Protein AF-A0A6G9HJC3-F1 (afdb_monomer)

Solvent-accessible surface area (backbone atoms only — not comparable to full-atom values): 7210 Å² total; per-residue (Å²): 132,54,78,66,56,52,52,51,52,52,53,51,52,46,51,51,51,52,50,51,52,45,53,49,36,53,50,50,49,52,50,20,60,76,67,74,43,66,58,73,82,65,66,39,64,48,78,47,72,55,72,48,76,56,95,95,42,56,36,37,38,24,45,68,38,11,66,71,89,56,70,52,76,43,99,89,74,49,74,43,70,48,68,68,64,35,49,44,102,46,93,88,35,68,38,54,64,42,76,69,51,74,72,38,87,74,74,62,65,45,31,39,38,56,86,92,42,79,46,78,124

InterPro domains:
  IPR001932 PPM-type phosphatase-like domain [PF13672] (7-102)

Structure (mmCIF, N/CA/C/O backbone):
data_AF-A0A6G9HJC3-F1
#
_entry.id   AF-A0A6G9HJC3-F1
#
loop_
_atom_site.group_PDB
_atom_site.id
_atom_site.type_symbol
_atom_site.label_atom_id
_atom_site.label_alt_id
_atom_site.label_comp_id
_atom_site.label_asym_id
_atom_site.label_entity_id
_atom_site.label_seq_id
_atom_site.pdbx_PDB_ins_code
_atom_site.Cartn_x
_atom_site.Cartn_y
_atom_site.Cartn_z
_atom_site.occupancy
_atom_site.B_iso_or_equiv
_atom_site.auth_seq_id
_atom_site.auth_comp_id
_atom_site.auth_asym_id
_atom_site.auth_atom_id
_atom_site.pdbx_PDB_model_num
ATOM 1 N N . MET A 1 1 ? -9.572 12.172 21.727 1.00 57.78 1 MET A N 1
ATOM 2 C CA . MET A 1 1 ? -8.491 12.695 20.867 1.00 57.78 1 MET A CA 1
ATOM 3 C C . MET A 1 1 ? -8.908 14.068 20.362 1.00 57.78 1 MET A C 1
ATOM 5 O O . MET A 1 1 ? -10.060 14.205 19.961 1.00 57.78 1 MET A O 1
ATOM 9 N N . GLY A 1 2 ? -8.058 15.093 20.474 1.00 70.88 2 GLY A N 1
ATOM 10 C CA . GLY A 1 2 ? -8.391 16.430 19.972 1.00 70.88 2 GLY A CA 1
ATOM 11 C C . GLY A 1 2 ? -8.413 16.461 18.439 1.00 70.88 2 GLY A C 1
ATOM 12 O O . GLY A 1 2 ? -7.748 15.654 17.791 1.00 70.88 2 GLY A O 1
ATOM 13 N N . ARG A 1 3 ? -9.147 17.408 17.836 1.00 67.50 3 ARG A N 1
ATOM 14 C CA . ARG A 1 3 ? -9.207 17.569 16.365 1.00 67.50 3 ARG A CA 1
ATOM 15 C C . ARG A 1 3 ? -7.819 17.822 15.746 1.00 67.50 3 ARG A C 1
ATOM 17 O O . ARG A 1 3 ? -7.577 17.434 14.609 1.00 67.50 3 ARG A O 1
ATOM 24 N N . SER A 1 4 ? -6.908 18.438 16.503 1.00 75.12 4 SER A N 1
ATOM 25 C CA . SER A 1 4 ? -5.497 18.639 16.143 1.00 75.12 4 SER A CA 1
ATOM 26 C 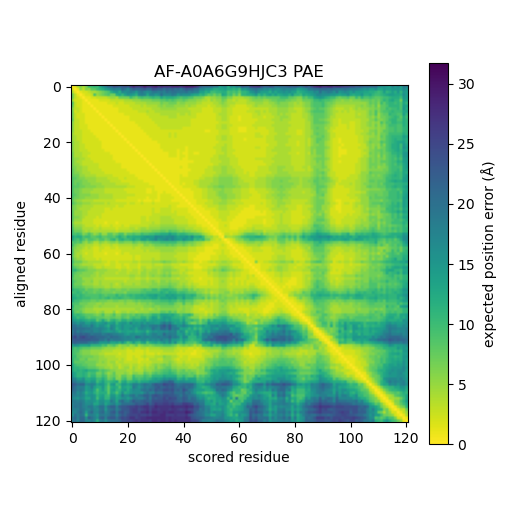C . SER A 1 4 ? -4.706 17.332 16.084 1.00 75.12 4 SER A C 1
ATOM 28 O O . SER A 1 4 ? -3.989 17.093 15.116 1.00 75.12 4 SER A O 1
ATOM 30 N N . ASP A 1 5 ? -4.868 16.473 17.091 1.00 78.00 5 ASP A N 1
ATOM 31 C CA . ASP A 1 5 ? -4.121 15.216 17.212 1.00 78.00 5 ASP A CA 1
ATOM 32 C C . ASP A 1 5 ? -4.529 14.254 16.098 1.00 78.00 5 ASP A C 1
ATOM 34 O O . ASP A 1 5 ? -3.695 13.589 15.492 1.00 78.00 5 ASP A O 1
ATOM 38 N N . GLN A 1 6 ? -5.822 14.242 15.772 1.00 72.56 6 GLN A N 1
ATOM 39 C CA . GLN A 1 6 ? -6.361 13.454 1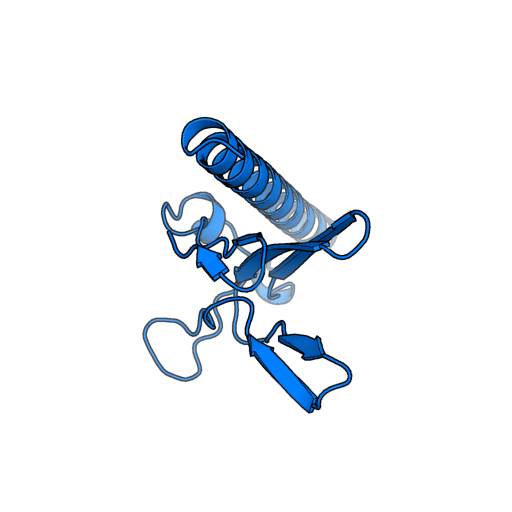4.673 1.00 72.56 6 GLN A CA 1
ATOM 40 C C . GLN A 1 6 ? -5.758 13.860 13.324 1.00 72.56 6 GLN A C 1
ATOM 42 O O . GLN A 1 6 ? -5.325 12.997 12.560 1.00 72.56 6 GLN A O 1
ATOM 47 N N . GLN A 1 7 ? -5.688 15.163 13.035 1.00 77.12 7 GLN A N 1
ATOM 48 C CA . GLN A 1 7 ? -5.072 15.643 11.798 1.00 77.12 7 GLN A CA 1
ATOM 49 C C . GLN A 1 7 ? -3.579 15.291 11.739 1.00 77.12 7 GLN A C 1
ATOM 51 O O . GLN A 1 7 ? -3.076 14.920 10.679 1.00 77.12 7 GLN A O 1
ATOM 56 N N . ALA A 1 8 ? -2.874 15.364 12.871 1.00 83.38 8 ALA A N 1
ATOM 57 C CA . ALA A 1 8 ? -1.471 14.972 12.950 1.00 83.38 8 ALA A CA 1
ATOM 58 C C . ALA A 1 8 ? -1.275 13.478 12.644 1.00 83.38 8 ALA A C 1
ATOM 60 O O . ALA A 1 8 ? -0.396 13.128 11.857 1.00 83.38 8 ALA A O 1
ATOM 61 N N . THR A 1 9 ? -2.125 12.601 13.190 1.00 81.88 9 THR A N 1
ATOM 62 C CA . THR A 1 9 ? -2.091 11.160 12.893 1.00 81.88 9 THR A CA 1
ATOM 63 C C . THR A 1 9 ? -2.369 10.870 11.421 1.00 81.88 9 THR A C 1
ATOM 65 O O . THR A 1 9 ? -1.646 10.075 10.822 1.00 81.88 9 THR A O 1
ATOM 68 N N . ILE A 1 10 ? -3.361 11.531 10.816 1.00 79.44 10 ILE A N 1
ATOM 69 C CA . ILE A 1 10 ? -3.654 11.386 9.381 1.00 79.44 10 ILE A CA 1
ATOM 70 C C . ILE A 1 10 ? -2.426 11.780 8.554 1.00 79.44 10 ILE A C 1
ATOM 72 O O . ILE A 1 10 ? -1.958 10.995 7.732 1.00 79.44 10 ILE A O 1
ATOM 76 N N . ASN A 1 11 ? -1.848 12.953 8.819 1.00 83.56 11 ASN A N 1
ATOM 77 C CA . ASN A 1 11 ? -0.678 13.440 8.087 1.00 83.56 11 ASN A CA 1
ATOM 78 C C . ASN A 1 11 ? 0.533 12.504 8.236 1.00 83.56 11 ASN A C 1
ATOM 80 O O . ASN A 1 11 ? 1.244 12.264 7.261 1.00 83.56 11 ASN A O 1
ATOM 84 N N . ALA A 1 12 ? 0.750 11.948 9.432 1.00 87.25 12 ALA A N 1
ATOM 85 C CA . ALA A 1 12 ? 1.815 10.982 9.680 1.00 87.25 12 ALA A CA 1
ATOM 86 C C . ALA A 1 12 ? 1.610 9.683 8.881 1.00 87.25 12 ALA A C 1
ATOM 88 O O . ALA A 1 12 ? 2.539 9.208 8.230 1.00 87.25 12 ALA A O 1
ATOM 89 N N . MET A 1 13 ? 0.391 9.132 8.868 1.00 86.50 13 MET A N 1
ATOM 90 C CA . MET A 1 13 ? 0.088 7.923 8.093 1.00 86.50 13 MET A CA 1
ATOM 91 C C . MET A 1 13 ? 0.262 8.160 6.592 1.00 86.50 13 MET A C 1
ATOM 93 O O . MET A 1 13 ? 0.907 7.361 5.916 1.00 86.50 13 MET A O 1
ATOM 97 N N . LEU A 1 14 ? -0.230 9.289 6.077 1.00 83.00 14 LEU A N 1
ATOM 98 C CA . LEU A 1 14 ? -0.047 9.677 4.67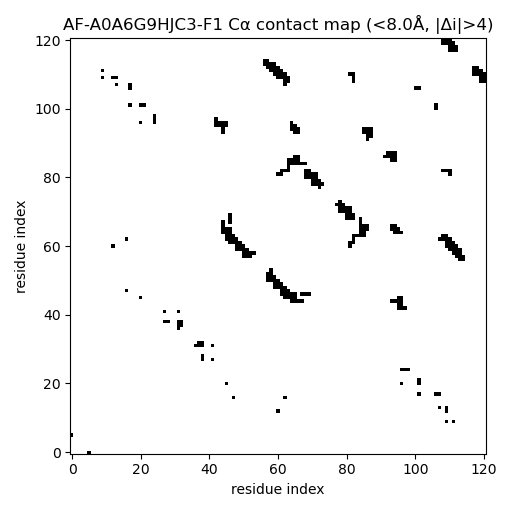6 1.00 83.00 14 LEU A CA 1
ATOM 99 C C . LEU A 1 14 ? 1.428 9.799 4.294 1.00 83.00 14 LEU A C 1
ATOM 101 O O . LEU A 1 14 ? 1.840 9.309 3.241 1.00 83.00 14 LEU A O 1
ATOM 105 N N . HIS A 1 15 ? 2.234 10.414 5.161 1.00 88.00 15 HIS A N 1
ATOM 106 C CA . HIS A 1 15 ? 3.673 10.518 4.961 1.00 88.00 15 HIS A CA 1
ATOM 107 C C . HIS A 1 15 ? 4.326 9.134 4.849 1.00 88.00 15 HIS A C 1
ATOM 109 O O . HIS A 1 15 ? 5.048 8.875 3.885 1.00 88.00 15 HIS A O 1
ATOM 115 N N . HIS A 1 16 ? 4.027 8.226 5.780 1.00 90.62 16 HIS A N 1
ATOM 116 C CA . HIS A 1 16 ? 4.601 6.881 5.779 1.00 90.62 16 HIS A CA 1
ATOM 117 C C . HIS A 1 16 ? 4.140 6.031 4.593 1.00 90.62 16 HIS A C 1
ATOM 119 O O . HIS A 1 16 ? 4.964 5.346 3.988 1.00 90.62 16 HIS A O 1
ATOM 125 N N . PHE A 1 17 ? 2.868 6.109 4.195 1.00 88.94 17 PHE A N 1
ATOM 126 C CA . PHE A 1 17 ? 2.393 5.414 2.998 1.00 88.94 17 PHE A CA 1
ATOM 127 C C . PHE A 1 17 ? 3.071 5.928 1.728 1.00 88.94 17 PHE A C 1
ATOM 129 O O . PHE A 1 17 ? 3.529 5.126 0.915 1.00 88.94 17 PHE A O 1
ATOM 136 N N . LYS A 1 18 ? 3.228 7.250 1.584 1.00 87.38 18 LYS A N 1
ATOM 137 C CA . LYS A 1 18 ? 3.953 7.838 0.451 1.00 87.38 18 LYS A CA 1
ATOM 138 C C . LYS A 1 18 ? 5.418 7.404 0.419 1.00 87.38 18 LYS A C 1
ATOM 140 O O . LYS A 1 18 ? 5.940 7.090 -0.652 1.00 87.38 18 LYS A O 1
ATOM 145 N N . GLN A 1 19 ? 6.084 7.370 1.573 1.00 91.19 19 GLN A N 1
ATOM 146 C CA . GLN A 1 19 ? 7.452 6.861 1.678 1.00 91.19 19 GLN A CA 1
ATOM 147 C C . GLN A 1 19 ? 7.534 5.388 1.266 1.00 91.19 19 GLN A C 1
ATOM 149 O O . GLN A 1 19 ? 8.375 5.042 0.440 1.00 91.19 19 GLN A O 1
ATOM 154 N N . ALA A 1 20 ? 6.641 4.537 1.778 1.00 91.88 20 ALA A N 1
ATOM 155 C CA . ALA A 1 20 ? 6.605 3.117 1.437 1.00 91.88 20 ALA A CA 1
ATOM 156 C C . ALA A 1 20 ? 6.367 2.891 -0.066 1.00 91.88 20 ALA A C 1
ATOM 158 O O . ALA A 1 20 ? 7.096 2.121 -0.690 1.00 91.88 20 ALA A O 1
ATOM 159 N N . ALA A 1 21 ? 5.415 3.611 -0.667 1.00 91.00 21 ALA A N 1
ATOM 160 C CA . ALA A 1 21 ? 5.152 3.549 -2.104 1.00 91.00 21 ALA A CA 1
ATOM 161 C C . ALA A 1 21 ? 6.371 3.994 -2.929 1.00 91.00 21 ALA A C 1
ATOM 163 O O . ALA A 1 21 ? 6.739 3.330 -3.894 1.00 91.00 21 ALA A O 1
ATOM 164 N N . THR A 1 22 ? 7.047 5.069 -2.511 1.00 91.88 22 THR A N 1
ATOM 165 C CA . THR A 1 22 ? 8.268 5.562 -3.172 1.00 91.88 22 THR A CA 1
ATOM 166 C C . THR A 1 22 ? 9.389 4.522 -3.124 1.00 91.88 22 THR A C 1
ATOM 168 O O . THR A 1 22 ? 10.014 4.237 -4.143 1.00 91.88 22 THR A O 1
ATOM 171 N N . LEU A 1 23 ? 9.630 3.917 -1.956 1.00 94.38 23 LEU A N 1
ATOM 172 C CA . LEU A 1 23 ? 10.638 2.865 -1.795 1.00 94.38 23 LEU A CA 1
ATOM 173 C C . LEU A 1 23 ? 10.324 1.643 -2.664 1.00 94.38 23 LEU A C 1
ATOM 175 O O . LEU A 1 23 ? 11.229 1.090 -3.291 1.00 94.38 23 LEU A O 1
ATOM 179 N N . ALA A 1 24 ? 9.055 1.246 -2.735 1.00 94.44 24 ALA A N 1
ATOM 180 C CA . ALA A 1 24 ? 8.621 0.134 -3.566 1.00 94.44 24 ALA A CA 1
ATOM 181 C C . ALA A 1 24 ? 8.826 0.421 -5.066 1.00 94.44 24 ALA A C 1
ATOM 183 O O . ALA A 1 24 ? 9.417 -0.409 -5.754 1.00 94.44 24 ALA A O 1
ATOM 184 N N . VAL A 1 25 ? 8.444 1.606 -5.562 1.00 94.69 25 VAL A N 1
ATOM 185 C CA . VAL A 1 25 ? 8.686 2.012 -6.963 1.00 94.69 25 VAL A CA 1
ATOM 186 C C . VAL A 1 25 ? 10.178 2.005 -7.294 1.00 94.69 25 VAL A C 1
ATOM 188 O O . VAL A 1 25 ? 10.575 1.421 -8.300 1.00 94.69 25 VAL A O 1
ATOM 191 N N . ASN A 1 26 ? 11.014 2.595 -6.434 1.00 95.06 26 ASN A N 1
ATOM 192 C CA . ASN A 1 26 ? 12.464 2.612 -6.638 1.00 95.06 26 ASN A CA 1
ATOM 193 C C . ASN A 1 26 ? 13.047 1.190 -6.666 1.00 95.06 26 ASN A C 1
ATOM 195 O O . ASN A 1 26 ? 13.937 0.897 -7.458 1.00 95.06 26 ASN A O 1
ATOM 199 N N . SER A 1 27 ? 12.535 0.292 -5.819 1.00 96.19 27 SER A N 1
ATOM 200 C CA . SER A 1 27 ? 12.988 -1.104 -5.780 1.00 96.19 27 SER A CA 1
ATOM 201 C C . SER A 1 27 ? 12.604 -1.855 -7.056 1.00 96.19 27 SER A C 1
ATOM 203 O O . SER A 1 27 ? 13.438 -2.562 -7.612 1.00 96.19 27 SER A O 1
ATOM 205 N N . ILE A 1 28 ? 11.383 -1.645 -7.561 1.00 96.06 28 ILE A N 1
ATOM 206 C CA . ILE A 1 28 ? 10.923 -2.200 -8.843 1.00 96.06 28 ILE A CA 1
ATOM 207 C C . ILE A 1 28 ? 11.796 -1.697 -9.999 1.00 96.06 28 ILE A C 1
ATOM 209 O O . ILE A 1 28 ? 12.199 -2.479 -10.855 1.00 96.06 28 ILE A O 1
ATOM 213 N N . GLN A 1 29 ? 12.115 -0.401 -10.022 1.00 95.56 29 GLN A N 1
ATOM 214 C CA . GLN A 1 29 ? 12.977 0.180 -11.053 1.00 95.56 29 GLN A CA 1
ATOM 215 C C . GLN A 1 29 ? 14.385 -0.413 -11.026 1.00 95.56 29 GLN A C 1
ATOM 217 O O . GLN A 1 29 ? 14.901 -0.793 -12.075 1.00 95.56 29 GLN A O 1
ATOM 222 N N . ASN A 1 30 ? 14.989 -0.516 -9.840 1.00 97.19 30 ASN A N 1
ATOM 223 C CA . ASN A 1 30 ? 16.322 -1.090 -9.683 1.00 97.19 30 ASN A CA 1
ATOM 224 C C . ASN A 1 30 ? 16.357 -2.553 -10.136 1.00 97.19 30 ASN A C 1
ATOM 226 O O . ASN A 1 30 ? 17.252 -2.929 -10.886 1.00 97.19 30 ASN A O 1
ATOM 230 N N . GLU A 1 31 ? 15.365 -3.353 -9.742 1.00 97.88 31 GLU A N 1
ATOM 231 C CA . GLU A 1 31 ? 15.263 -4.752 -10.163 1.00 97.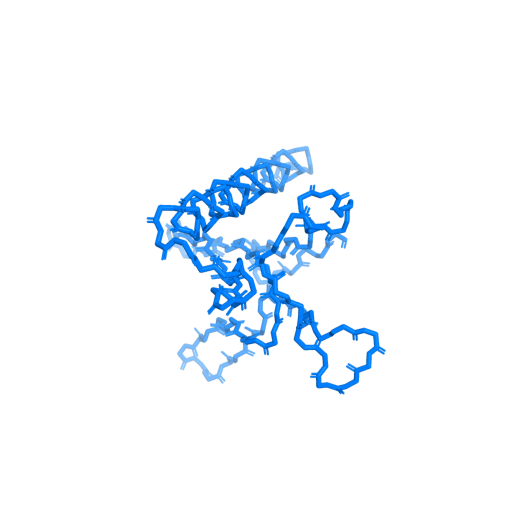88 31 GLU A CA 1
ATOM 232 C C . GLU A 1 31 ? 15.102 -4.877 -11.683 1.00 97.88 31 GLU A C 1
ATOM 234 O O . GLU A 1 31 ? 15.808 -5.658 -12.313 1.00 97.88 31 GLU A O 1
ATOM 239 N N . ALA A 1 32 ? 14.241 -4.061 -12.299 1.00 97.50 32 ALA A N 1
ATOM 240 C CA . ALA A 1 32 ? 14.054 -4.066 -13.749 1.00 97.50 32 ALA A CA 1
ATOM 241 C C . ALA A 1 32 ? 15.346 -3.715 -14.511 1.00 97.50 32 ALA A C 1
ATOM 243 O O . ALA A 1 32 ? 15.638 -4.327 -15.537 1.00 97.50 32 ALA A O 1
ATOM 244 N N . ILE A 1 33 ? 16.142 -2.770 -13.990 1.00 97.44 33 ILE A N 1
ATOM 245 C CA . ILE A 1 33 ? 17.467 -2.438 -14.534 1.00 97.44 33 ILE A CA 1
ATOM 246 C C . ILE A 1 33 ? 18.416 -3.634 -14.396 1.00 97.44 33 ILE A C 1
ATOM 248 O O . ILE A 1 33 ? 19.048 -4.016 -15.377 1.00 97.44 33 ILE A O 1
ATOM 252 N N . CYS A 1 34 ? 18.508 -4.236 -13.206 1.00 97.69 34 CYS A N 1
ATOM 253 C CA . CYS A 1 34 ? 19.390 -5.376 -12.943 1.00 97.69 34 CYS A CA 1
ATOM 254 C C . CYS A 1 34 ? 19.034 -6.615 -13.776 1.00 97.69 34 CYS A C 1
ATOM 256 O O . CYS A 1 34 ? 19.929 -7.338 -14.205 1.00 97.69 34 CYS A O 1
ATOM 258 N N . ALA A 1 35 ? 17.744 -6.850 -14.010 1.00 97.88 35 ALA A N 1
ATOM 259 C CA . ALA A 1 35 ? 17.239 -7.968 -14.799 1.00 97.88 35 ALA A CA 1
ATOM 260 C C . ALA A 1 35 ? 17.212 -7.690 -16.316 1.00 97.88 35 ALA A C 1
ATOM 262 O O . ALA A 1 35 ? 16.815 -8.568 -17.085 1.00 97.88 35 ALA A O 1
ATOM 263 N N . GLU A 1 36 ? 17.583 -6.477 -16.748 1.00 97.75 36 GLU A N 1
ATOM 264 C CA . GLU A 1 36 ? 17.481 -6.007 -18.138 1.00 97.75 36 GLU A CA 1
ATOM 265 C C . GLU A 1 36 ? 16.071 -6.200 -18.732 1.00 97.75 36 GLU A C 1
ATOM 267 O O . GLU A 1 36 ? 15.891 -6.541 -19.903 1.00 97.75 36 GLU A O 1
ATOM 272 N N . GLN A 1 37 ? 15.043 -5.986 -17.910 1.00 98.06 37 GL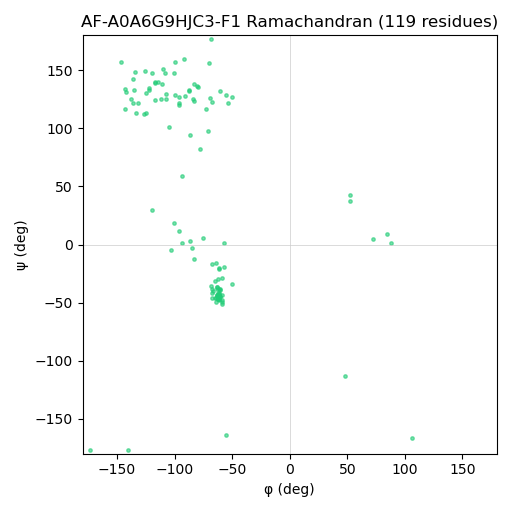N A N 1
ATOM 273 C CA . GLN A 1 37 ? 13.642 -6.118 -18.297 1.00 98.06 37 GLN A CA 1
ATOM 274 C C . GLN A 1 37 ? 12.947 -4.751 -18.347 1.00 98.06 37 GLN A C 1
ATOM 276 O O . GLN A 1 37 ? 13.283 -3.839 -17.589 1.00 98.06 37 GLN A O 1
ATOM 281 N N . PRO A 1 38 ? 11.917 -4.578 -19.192 1.00 96.25 38 PRO A N 1
ATOM 282 C CA . PRO A 1 38 ? 11.090 -3.378 -19.143 1.00 96.25 38 PRO A CA 1
ATOM 283 C C . PRO A 1 38 ? 10.404 -3.249 -17.776 1.00 96.25 38 PRO A C 1
ATOM 285 O O . PRO A 1 38 ? 9.731 -4.180 -17.359 1.00 96.25 38 PRO A O 1
ATOM 288 N N . VAL A 1 39 ? 10.447 -2.080 -17.123 1.00 94.31 39 VAL A N 1
ATOM 289 C CA . VAL A 1 39 ? 9.789 -1.839 -15.810 1.00 94.31 39 VAL A CA 1
ATOM 290 C C . VAL A 1 39 ? 8.318 -2.283 -15.789 1.00 94.31 39 VAL A C 1
ATOM 292 O O . VAL A 1 39 ? 7.817 -2.783 -14.787 1.00 94.31 39 VAL A O 1
ATOM 295 N N . LYS A 1 40 ? 7.622 -2.153 -16.925 1.00 92.19 40 LYS A N 1
ATOM 296 C CA . LYS A 1 40 ? 6.222 -2.565 -17.092 1.00 92.19 40 LYS A CA 1
ATOM 297 C C . LYS A 1 40 ? 5.986 -4.072 -16.888 1.00 92.19 40 LYS A C 1
ATOM 299 O O . LYS A 1 40 ? 4.860 -4.460 -16.601 1.00 92.19 40 LYS A O 1
ATOM 304 N N . SER A 1 41 ? 6.999 -4.932 -17.009 1.00 95.31 41 SER A N 1
ATOM 305 C CA . SER A 1 41 ? 6.848 -6.362 -16.693 1.00 95.31 41 SER A CA 1
ATOM 306 C C . SER A 1 41 ? 6.622 -6.617 -15.197 1.00 95.31 41 SER A C 1
ATOM 308 O O . SER A 1 41 ? 6.107 -7.671 -14.836 1.00 95.31 41 SER A O 1
ATOM 310 N N . TYR A 1 42 ? 6.929 -5.635 -14.343 1.00 94.19 42 TYR A N 1
ATOM 311 C CA . TYR A 1 42 ? 6.720 -5.661 -12.895 1.00 94.19 42 TYR A CA 1
ATOM 312 C C . TYR A 1 42 ? 5.467 -4.879 -12.463 1.00 94.19 42 TYR A C 1
ATOM 314 O O . TYR A 1 42 ? 5.349 -4.491 -11.299 1.00 94.19 42 TYR A O 1
ATOM 322 N N . SER A 1 43 ? 4.530 -4.605 -13.381 1.00 91.56 43 SER A N 1
ATOM 323 C CA . SER A 1 43 ? 3.274 -3.920 -13.054 1.00 91.56 43 SER A CA 1
ATOM 324 C C . SER A 1 43 ? 2.536 -4.632 -11.918 1.00 91.56 43 SER A C 1
ATOM 326 O O . SER A 1 43 ? 2.185 -5.805 -12.020 1.00 91.56 43 SER A O 1
ATOM 328 N N . THR A 1 44 ? 2.290 -3.900 -10.833 1.00 91.50 44 THR A N 1
ATOM 329 C CA . THR A 1 44 ? 1.645 -4.419 -9.625 1.00 91.50 44 THR A CA 1
ATOM 330 C C . THR A 1 44 ? 0.791 -3.349 -8.950 1.00 91.50 44 THR A C 1
ATOM 332 O O . THR A 1 44 ? 1.003 -2.153 -9.150 1.00 91.50 44 THR A O 1
ATOM 335 N N . THR A 1 45 ? -0.191 -3.776 -8.165 1.00 90.00 45 THR A N 1
ATOM 336 C CA . THR A 1 45 ? -1.022 -2.923 -7.301 1.00 90.00 45 THR A CA 1
ATOM 337 C C . THR A 1 45 ? -0.414 -2.835 -5.900 1.00 90.00 45 THR A C 1
ATOM 339 O O . THR A 1 45 ? 0.330 -3.729 -5.497 1.00 90.00 45 THR A O 1
ATOM 342 N N . LEU A 1 46 ? -0.774 -1.820 -5.112 1.00 88.81 46 LEU A N 1
ATOM 343 C CA . LEU A 1 46 ? -0.343 -1.714 -3.716 1.00 88.81 46 LEU A CA 1
ATOM 344 C C . LEU A 1 46 ? -1.518 -1.359 -2.807 1.00 88.81 46 LEU A C 1
ATOM 346 O O . LEU A 1 46 ? -2.044 -0.251 -2.842 1.00 88.81 46 LEU A O 1
ATOM 350 N N . LEU A 1 47 ? -1.878 -2.306 -1.947 1.00 87.75 47 LEU A N 1
ATOM 351 C CA . LEU A 1 47 ? -2.860 -2.139 -0.883 1.00 87.75 47 LEU A CA 1
ATOM 352 C C . LEU A 1 47 ? -2.145 -2.340 0.450 1.00 87.75 47 LEU A C 1
ATOM 354 O O . LEU A 1 47 ? -1.524 -3.379 0.664 1.00 87.75 47 LEU A O 1
ATOM 358 N N . ALA A 1 48 ? -2.219 -1.361 1.345 1.00 88.44 48 ALA A N 1
ATOM 359 C CA . ALA A 1 48 ? -1.584 -1.449 2.656 1.00 88.44 48 ALA A CA 1
ATOM 360 C C . ALA A 1 48 ? -2.542 -0.987 3.750 1.00 88.44 48 ALA A C 1
ATOM 362 O O . ALA A 1 48 ? -3.394 -0.132 3.531 1.00 88.44 48 ALA A O 1
ATOM 363 N N . THR A 1 49 ? -2.427 -1.556 4.947 1.00 88.56 49 THR A N 1
ATOM 364 C CA . THR A 1 49 ? -3.192 -1.108 6.114 1.00 88.56 49 THR A CA 1
ATOM 365 C C . THR A 1 49 ? -2.332 -1.175 7.360 1.00 88.56 49 THR A C 1
ATOM 367 O O . THR A 1 49 ? -1.713 -2.196 7.644 1.00 88.56 49 THR A O 1
ATOM 370 N N . VAL A 1 50 ? -2.328 -0.085 8.119 1.00 88.00 50 VAL A N 1
ATOM 371 C CA . VAL A 1 50 ? -1.826 -0.037 9.489 1.00 88.00 50 VAL A CA 1
ATOM 372 C C . VAL A 1 50 ? -3.027 -0.202 10.402 1.00 88.00 50 VAL A C 1
ATOM 374 O O . VAL A 1 50 ? -3.946 0.609 10.347 1.00 88.00 50 VAL A O 1
ATOM 377 N N . ALA A 1 51 ? -3.025 -1.239 11.233 1.00 86.00 51 ALA A N 1
ATOM 378 C CA . ALA A 1 51 ? -4.070 -1.477 12.218 1.00 86.00 51 ALA A CA 1
ATOM 379 C C . ALA A 1 51 ? -3.463 -1.535 13.620 1.00 86.00 51 ALA A C 1
ATOM 381 O O . ALA A 1 51 ? -2.470 -2.226 13.842 1.00 86.00 51 ALA A O 1
ATOM 382 N N . LEU A 1 52 ? -4.073 -0.825 14.564 1.00 83.56 52 LEU A N 1
ATOM 383 C CA . LEU A 1 52 ? -3.667 -0.814 15.964 1.00 83.56 52 LEU A CA 1
ATOM 384 C C . LEU A 1 52 ? -4.898 -1.029 16.836 1.00 83.56 52 LEU A C 1
ATOM 386 O O . LEU A 1 52 ? -5.857 -0.263 16.772 1.00 83.56 52 LEU A O 1
ATOM 390 N N . ARG A 1 53 ? -4.869 -2.079 17.655 1.00 79.44 53 ARG A N 1
ATOM 391 C CA . ARG A 1 53 ? -5.901 -2.336 18.658 1.00 79.44 53 ARG A CA 1
ATOM 392 C C . ARG A 1 53 ? -5.449 -1.783 20.005 1.00 79.44 53 ARG A C 1
ATOM 394 O O . ARG A 1 53 ? -4.372 -2.143 20.471 1.00 79.44 53 ARG A O 1
ATOM 401 N N . THR A 1 54 ? -6.284 -0.958 20.623 1.00 78.56 54 THR A N 1
ATOM 402 C CA . THR A 1 54 ? -6.083 -0.417 21.973 1.00 78.56 54 THR A CA 1
ATOM 403 C C . THR A 1 54 ? -7.321 -0.724 22.799 1.00 78.56 54 THR A C 1
ATOM 405 O O . THR A 1 54 ? -8.395 -0.208 22.503 1.00 78.56 54 THR A O 1
ATOM 408 N N . ASP A 1 55 ? -7.194 -1.598 23.797 1.00 80.88 55 ASP A N 1
ATOM 409 C CA . ASP A 1 55 ? -8.320 -2.126 24.574 1.00 80.88 55 ASP A CA 1
ATOM 410 C C . ASP A 1 55 ? -9.466 -2.621 23.663 1.00 80.88 55 ASP A C 1
ATOM 412 O O . ASP A 1 55 ? -9.302 -3.577 22.896 1.00 80.88 55 ASP A O 1
ATOM 416 N N . ASN A 1 56 ? -10.614 -1.938 23.698 1.00 73.94 56 ASN A N 1
ATOM 417 C CA . ASN A 1 56 ? -11.793 -2.241 22.885 1.00 73.94 56 ASN A CA 1
ATOM 418 C C . ASN A 1 56 ? -11.863 -1.456 21.562 1.00 73.94 56 ASN A C 1
ATOM 420 O O . ASN A 1 56 ? -12.811 -1.637 20.794 1.00 73.94 56 ASN A O 1
ATOM 424 N N . GLU A 1 57 ? -10.878 -0.614 21.263 1.00 72.50 57 GLU A N 1
ATOM 425 C CA . GLU A 1 57 ? -10.834 0.221 20.065 1.00 72.50 57 GLU A CA 1
ATOM 426 C C . GLU A 1 57 ? -9.919 -0.389 18.991 1.00 72.50 57 GLU A C 1
ATOM 428 O O . GLU A 1 57 ? -8.923 -1.055 19.279 1.00 72.50 57 GLU A O 1
ATOM 433 N N . LEU A 1 58 ? -10.275 -0.175 17.721 1.00 75.69 58 LEU A N 1
ATOM 434 C CA . LEU A 1 58 ? -9.446 -0.524 16.570 1.00 75.69 58 LEU A CA 1
ATOM 435 C C . LEU A 1 58 ? -9.240 0.727 15.725 1.00 75.69 58 LEU A C 1
ATOM 437 O O . LEU A 1 58 ? -10.179 1.224 15.100 1.00 75.69 58 LEU A O 1
ATOM 441 N N . PHE A 1 59 ? -8.000 1.190 15.690 1.00 81.81 59 PHE A N 1
ATOM 442 C CA . PHE A 1 59 ? -7.525 2.117 14.685 1.00 81.81 59 PHE A CA 1
ATOM 443 C C . PHE A 1 59 ? -7.132 1.347 13.429 1.00 81.81 59 PHE A C 1
ATOM 445 O O . PHE A 1 59 ? -6.492 0.296 13.506 1.00 81.81 59 PHE A O 1
ATOM 452 N N . ALA A 1 60 ? -7.493 1.886 12.272 1.00 81.81 60 ALA A N 1
ATOM 453 C CA . ALA A 1 60 ? -7.033 1.405 10.981 1.00 81.81 60 ALA A CA 1
ATOM 454 C C . ALA A 1 60 ? -6.811 2.596 10.051 1.00 81.81 60 ALA A C 1
ATOM 456 O O . ALA A 1 60 ? -7.678 3.464 9.973 1.00 81.81 60 ALA A O 1
ATOM 457 N N . ALA A 1 61 ? -5.679 2.610 9.355 1.00 84.19 61 ALA A N 1
ATOM 458 C CA . ALA A 1 61 ? -5.381 3.512 8.254 1.00 84.19 61 ALA A CA 1
ATOM 459 C C . ALA A 1 61 ? -5.007 2.683 7.029 1.00 84.19 61 ALA A C 1
ATOM 461 O O . ALA A 1 61 ? -4.169 1.792 7.149 1.00 84.19 61 ALA A O 1
ATOM 462 N N . ALA A 1 62 ? -5.607 2.952 5.873 1.00 84.88 62 ALA A N 1
ATOM 463 C CA . ALA A 1 62 ? -5.348 2.191 4.653 1.00 84.88 62 ALA A CA 1
ATOM 464 C C . ALA A 1 62 ? -4.785 3.069 3.532 1.00 84.88 62 ALA A C 1
ATOM 466 O O . ALA A 1 62 ? -5.149 4.232 3.418 1.00 84.88 62 ALA A O 1
ATOM 467 N N . PHE A 1 63 ? -3.928 2.490 2.698 1.00 84.69 63 PHE A N 1
ATOM 468 C CA . PHE A 1 63 ? -3.452 3.048 1.438 1.00 84.69 63 PHE A CA 1
ATOM 469 C C . PHE A 1 63 ? -3.907 2.150 0.293 1.00 84.69 63 PHE A C 1
ATOM 471 O O . PHE A 1 63 ? -3.879 0.920 0.419 1.00 84.69 63 PHE A O 1
ATOM 478 N N . TRP A 1 64 ? -4.314 2.772 -0.811 1.00 84.31 64 TRP A N 1
ATOM 479 C CA . TRP A 1 64 ? -4.975 2.089 -1.909 1.00 84.31 64 TRP A CA 1
ATOM 480 C C . TRP A 1 64 ? -4.434 2.539 -3.262 1.00 84.31 64 TRP A C 1
ATOM 482 O O . TRP A 1 64 ? -4.512 3.715 -3.608 1.00 84.31 64 TRP A O 1
ATOM 492 N N . LEU A 1 65 ? -3.922 1.589 -4.037 1.00 86.25 65 LEU A N 1
ATOM 493 C CA . LEU A 1 65 ? -3.544 1.776 -5.427 1.00 86.25 65 LEU A CA 1
ATOM 494 C C . LEU A 1 65 ? -3.874 0.508 -6.214 1.00 86.25 65 LEU A C 1
ATOM 496 O O . LEU A 1 65 ? -3.293 -0.550 -5.959 1.00 86.25 65 LEU A O 1
ATOM 500 N N . GLY A 1 66 ? -4.784 0.638 -7.174 1.00 85.38 66 GLY A N 1
ATOM 501 C CA . GLY A 1 66 ? -5.301 -0.463 -7.978 1.00 85.38 66 GLY A CA 1
ATOM 502 C C . GLY A 1 66 ? -6.724 -0.882 -7.603 1.00 85.38 66 GLY A C 1
ATOM 503 O O . GLY A 1 66 ? -7.454 -0.179 -6.900 1.00 85.38 66 GLY A O 1
ATOM 504 N N . ASP A 1 67 ? -7.118 -2.047 -8.103 1.00 82.88 67 ASP A N 1
ATOM 505 C CA . ASP A 1 67 ? -8.497 -2.549 -8.148 1.00 82.88 67 ASP A CA 1
ATOM 506 C C . ASP A 1 67 ? -8.830 -3.621 -7.095 1.00 82.88 67 ASP A C 1
ATOM 508 O O . ASP A 1 67 ? -9.990 -4.016 -6.967 1.00 82.88 67 ASP A O 1
ATOM 512 N N . GLY A 1 68 ? -7.850 -4.081 -6.313 1.00 83.56 68 GLY A N 1
ATOM 513 C CA . GLY A 1 68 ? -8.103 -4.982 -5.186 1.00 83.56 68 GLY A CA 1
ATOM 514 C C . GLY A 1 68 ? -8.857 -4.292 -4.041 1.00 83.56 68 GLY A C 1
ATOM 515 O O . GLY A 1 68 ? -9.123 -3.095 -4.105 1.00 83.56 68 GLY A O 1
ATOM 516 N N . ALA A 1 69 ? -9.194 -5.036 -2.978 1.00 85.88 69 ALA A N 1
ATOM 517 C CA . ALA A 1 69 ? -9.974 -4.507 -1.859 1.00 85.88 69 ALA A CA 1
ATOM 518 C C . ALA A 1 69 ? -9.461 -4.896 -0.468 1.00 85.88 69 ALA A C 1
ATOM 520 O O . ALA A 1 69 ? -9.066 -6.036 -0.232 1.00 85.88 69 ALA A O 1
ATOM 521 N N . ILE A 1 70 ? -9.555 -3.954 0.477 1.00 84.31 70 ILE A N 1
ATOM 522 C CA . ILE A 1 70 ? -9.338 -4.192 1.907 1.00 84.31 70 ILE A CA 1
ATOM 523 C C . ILE A 1 70 ? -10.667 -4.044 2.650 1.00 84.31 70 ILE A C 1
ATOM 525 O O . ILE A 1 70 ? -11.329 -3.007 2.555 1.00 84.31 70 ILE A O 1
ATOM 529 N N . GLY A 1 71 ? -11.043 -5.077 3.407 1.00 85.00 71 GLY A N 1
ATOM 530 C CA . GLY A 1 71 ? -12.259 -5.104 4.214 1.00 85.00 71 GLY A CA 1
ATOM 531 C C . GLY A 1 71 ? -11.978 -5.344 5.696 1.00 85.00 71 GLY A C 1
ATOM 532 O O . GLY A 1 71 ? -11.234 -6.255 6.050 1.00 85.00 71 GLY A O 1
ATOM 533 N N . ALA A 1 72 ? -12.618 -4.569 6.570 1.00 83.31 72 ALA A N 1
ATOM 534 C CA . ALA A 1 72 ? -12.730 -4.884 7.989 1.00 83.31 72 ALA A CA 1
ATOM 535 C C . ALA A 1 72 ? -14.003 -5.698 8.243 1.00 83.31 72 ALA A C 1
ATOM 537 O O . ALA A 1 72 ? -15.101 -5.284 7.863 1.00 83.31 72 ALA A O 1
ATOM 538 N N . TYR A 1 73 ? -13.849 -6.838 8.911 1.00 83.25 73 TYR A N 1
ATOM 539 C CA . TYR A 1 73 ? -14.934 -7.743 9.284 1.00 83.25 73 TYR A CA 1
ATOM 540 C C . TYR A 1 73 ? -15.161 -7.733 10.800 1.00 83.25 73 TYR A C 1
ATOM 542 O O . TYR A 1 73 ? -14.202 -7.758 11.574 1.00 83.25 73 TYR A O 1
ATOM 550 N N . SER A 1 74 ? -16.424 -7.734 11.232 1.00 78.88 74 SER A N 1
ATOM 551 C CA . SER A 1 74 ? -16.809 -7.942 12.630 1.00 78.88 74 SER A CA 1
ATOM 552 C C . SER A 1 74 ? -17.470 -9.309 12.835 1.00 78.88 74 SER A C 1
ATOM 554 O O . SER A 1 74 ? -18.249 -9.738 11.985 1.00 78.88 74 SER A O 1
ATOM 556 N N . PRO A 1 75 ? -17.294 -9.954 14.006 1.00 77.06 75 PRO A N 1
ATOM 557 C CA . PRO A 1 75 ? -17.988 -11.205 14.339 1.00 77.06 75 PRO A CA 1
ATOM 558 C C . PRO A 1 75 ? -19.523 -11.129 14.280 1.00 77.06 75 PRO A C 1
ATOM 560 O O . PRO A 1 75 ? -20.185 -12.150 14.164 1.00 77.06 75 PRO A O 1
ATOM 563 N N . SER A 1 76 ? -20.099 -9.922 14.326 1.00 83.25 76 SER A N 1
ATOM 564 C CA . SER A 1 76 ? -21.530 -9.679 14.102 1.00 83.25 76 SER A CA 1
ATOM 565 C C . SER A 1 76 ? -21.964 -9.750 12.629 1.00 83.25 76 SER A C 1
ATOM 567 O O . SER A 1 76 ? -23.107 -9.423 12.321 1.00 83.25 76 SER A O 1
ATOM 569 N N . GLY A 1 77 ? -21.066 -10.134 11.716 1.00 80.38 77 GLY A N 1
ATOM 570 C CA . GLY A 1 77 ? -21.344 -10.298 10.290 1.00 80.38 77 GLY A CA 1
ATOM 571 C C . GLY A 1 77 ? -21.244 -9.014 9.462 1.00 80.38 77 GLY A C 1
ATOM 572 O O . GLY A 1 77 ? -21.627 -9.018 8.295 1.00 80.38 77 GLY A O 1
ATOM 573 N N . LYS A 1 78 ? -20.752 -7.900 10.025 1.00 80.69 78 LYS A N 1
ATOM 574 C CA . LYS A 1 78 ? -20.613 -6.638 9.280 1.00 80.69 78 LYS A CA 1
ATOM 575 C C . LYS A 1 78 ? -19.263 -6.593 8.570 1.00 80.69 78 LYS A C 1
ATOM 577 O O . LYS A 1 78 ? -18.230 -6.819 9.194 1.00 80.69 78 LYS A O 1
ATOM 582 N N . VAL A 1 79 ? -19.277 -6.236 7.288 1.00 83.19 79 VAL A N 1
ATOM 583 C CA . VAL A 1 79 ? -18.079 -5.967 6.479 1.00 83.19 79 VAL A CA 1
ATOM 584 C C . VAL A 1 79 ? -18.066 -4.496 6.089 1.00 83.19 79 VAL A C 1
ATOM 586 O O . VAL A 1 79 ? -19.107 -3.925 5.762 1.00 83.19 79 VAL A O 1
ATOM 589 N N . ARG A 1 80 ? -16.891 -3.871 6.126 1.00 78.69 80 ARG A N 1
ATOM 590 C CA . ARG A 1 80 ? -16.688 -2.495 5.670 1.00 78.69 80 ARG A CA 1
ATOM 591 C C . ARG A 1 80 ? -15.436 -2.382 4.825 1.00 78.69 80 ARG A C 1
ATOM 593 O O . ARG A 1 80 ? -14.388 -2.864 5.234 1.00 78.69 80 ARG A O 1
ATOM 600 N N . ILE A 1 81 ? -15.545 -1.713 3.685 1.00 82.50 81 ILE A N 1
ATOM 601 C CA . ILE A 1 81 ? -14.412 -1.451 2.798 1.00 82.50 81 ILE A CA 1
ATOM 602 C C . ILE A 1 81 ? -13.608 -0.261 3.339 1.00 82.50 81 ILE A C 1
ATOM 604 O O . ILE A 1 81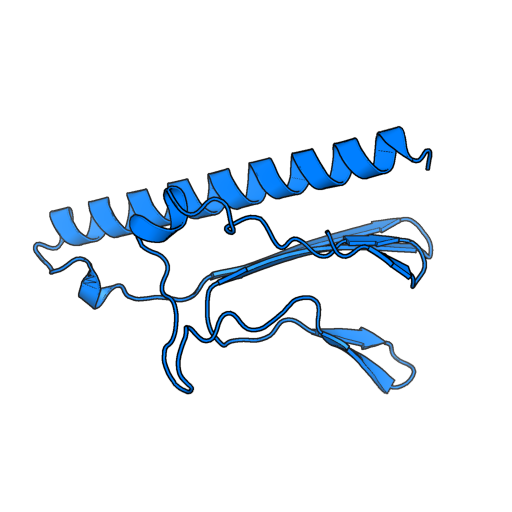 ? -14.193 0.728 3.781 1.00 82.50 81 ILE A O 1
ATOM 608 N N . LEU A 1 82 ? -12.278 -0.385 3.353 1.00 78.06 82 LEU A N 1
ATOM 609 C CA . LEU A 1 82 ? -11.354 0.581 3.967 1.00 78.06 82 LEU A CA 1
ATOM 610 C C . LEU A 1 82 ? -10.772 1.598 2.976 1.00 78.06 82 LEU A C 1
ATOM 612 O O . LEU A 1 82 ? -9.838 2.323 3.298 1.00 78.06 82 LEU A O 1
ATOM 616 N N . GLY A 1 83 ? -11.297 1.676 1.768 1.00 74.00 83 GLY A N 1
ATOM 617 C CA . GLY A 1 83 ? -10.837 2.625 0.767 1.00 74.00 83 GLY A CA 1
ATOM 618 C C . GLY A 1 83 ? -11.730 2.580 -0.454 1.00 74.00 83 GLY A C 1
ATOM 619 O O . GLY A 1 83 ? -12.731 1.862 -0.479 1.00 74.00 83 GLY A O 1
ATOM 620 N N . ASN A 1 84 ? -11.362 3.365 -1.454 1.00 69.31 84 ASN A N 1
ATOM 621 C CA . ASN A 1 84 ? -12.051 3.378 -2.730 1.00 69.31 84 ASN A CA 1
ATOM 622 C C . ASN A 1 84 ? -11.152 2.691 -3.760 1.00 69.31 84 ASN A C 1
ATOM 624 O O . ASN A 1 84 ? -9.980 3.062 -3.842 1.00 69.31 84 ASN A O 1
ATOM 6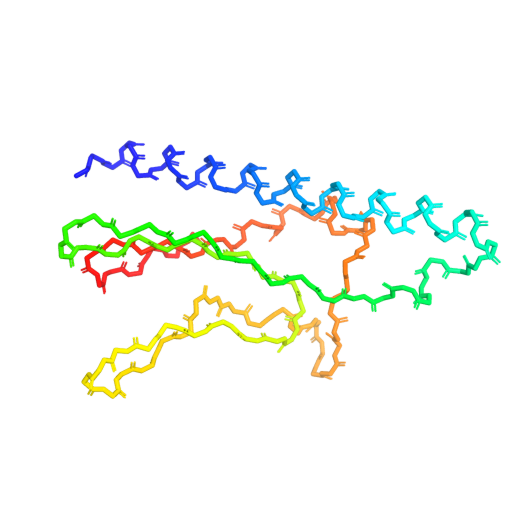28 N N . PRO A 1 85 ? -11.673 1.721 -4.533 1.00 66.50 85 PRO A N 1
ATOM 629 C CA . PRO A 1 85 ? -10.957 1.168 -5.673 1.00 66.50 85 PRO A CA 1
ATOM 630 C C . PRO A 1 85 ? -10.429 2.286 -6.572 1.00 66.50 85 PRO A C 1
ATOM 632 O O . PRO A 1 85 ? -11.198 3.144 -7.000 1.00 66.50 85 PRO A O 1
ATOM 635 N N . ASP A 1 86 ? -9.132 2.257 -6.874 1.00 67.31 86 ASP A N 1
ATOM 636 C CA . ASP A 1 86 ? -8.512 3.150 -7.855 1.00 67.31 86 ASP A CA 1
ATOM 637 C C . ASP A 1 86 ? -8.489 2.432 -9.212 1.00 67.31 86 ASP A C 1
ATOM 639 O O . ASP A 1 86 ? -7.444 2.138 -9.800 1.00 67.31 86 ASP A O 1
ATOM 643 N N . SER A 1 87 ? -9.692 2.076 -9.676 1.00 59.16 87 SER A N 1
ATOM 644 C CA . SER A 1 87 ? -9.936 1.819 -11.091 1.00 59.16 87 SER A CA 1
ATOM 645 C C . SER A 1 87 ? -9.785 3.166 -11.785 1.00 59.16 87 SER A C 1
ATOM 647 O O . SER A 1 87 ? -10.456 4.108 -11.375 1.00 59.16 87 SER A O 1
ATOM 649 N N . GLY A 1 88 ? -8.889 3.286 -12.762 1.00 57.16 88 GLY A N 1
ATOM 650 C CA . GLY A 1 88 ? -8.620 4.514 -13.508 1.00 57.16 88 GLY A CA 1
ATOM 651 C C . GLY A 1 88 ? -9.859 5.136 -14.167 1.00 57.16 88 GLY A C 1
ATOM 652 O O . GLY A 1 88 ? -11.002 4.824 -13.857 1.00 57.16 88 GLY A O 1
ATOM 653 N N . GLU A 1 89 ? -9.648 6.046 -15.113 1.00 57.41 89 GLU A N 1
ATOM 654 C CA . GLU A 1 89 ? -10.736 6.854 -15.689 1.00 57.41 89 GLU A CA 1
ATOM 655 C C . GLU A 1 89 ? -11.822 6.014 -16.397 1.00 57.41 89 GLU A C 1
ATOM 657 O O . GLU A 1 89 ? -12.965 6.450 -16.533 1.00 57.41 89 GLU A O 1
ATOM 662 N N . TYR A 1 90 ? -11.487 4.777 -16.778 1.00 60.12 90 TYR A N 1
ATOM 663 C CA . TYR A 1 90 ? -12.386 3.824 -17.421 1.00 60.12 90 TYR A CA 1
ATOM 664 C C . TYR A 1 90 ? -12.424 2.486 -16.669 1.00 60.12 90 TYR A C 1
ATOM 666 O O . TYR A 1 90 ? -11.428 2.035 -16.095 1.00 60.12 90 TYR A O 1
ATOM 674 N N . ALA A 1 91 ? -13.575 1.809 -16.717 1.00 50.75 91 ALA A N 1
ATOM 675 C CA . ALA A 1 91 ? -13.734 0.469 -16.156 1.00 50.75 91 ALA A CA 1
ATOM 676 C C . ALA A 1 91 ? -12.692 -0.502 -16.746 1.00 50.75 91 ALA A C 1
ATOM 678 O O . ALA A 1 91 ? -12.543 -0.597 -17.963 1.00 50.75 91 ALA A O 1
ATOM 679 N N . GLY A 1 92 ? -11.977 -1.224 -15.878 1.00 57.38 92 GLY A N 1
ATOM 680 C CA . GLY A 1 92 ? -10.916 -2.160 -16.272 1.00 57.38 92 GLY A CA 1
ATOM 681 C C . GLY A 1 92 ? -9.521 -1.541 -16.415 1.00 57.38 92 GLY A C 1
ATOM 682 O O . GLY A 1 92 ? -8.577 -2.258 -16.736 1.00 57.38 92 GLY A O 1
ATOM 683 N N . GLN A 1 93 ? -9.355 -0.239 -16.157 1.00 67.00 93 GLN A N 1
ATOM 684 C CA . GLN A 1 93 ? -8.033 0.377 -16.106 1.00 67.00 93 GLN A CA 1
ATOM 685 C C . GLN A 1 93 ? -7.438 0.238 -14.699 1.00 67.00 93 GLN A C 1
ATOM 687 O O . GLN A 1 93 ? -7.682 1.066 -13.827 1.00 67.00 93 GLN A O 1
ATOM 692 N N . THR A 1 94 ? -6.643 -0.798 -14.456 1.00 76.12 94 THR A N 1
ATOM 693 C CA . THR A 1 94 ? -5.889 -0.913 -13.201 1.00 76.12 94 THR A CA 1
ATOM 694 C C . THR A 1 94 ? -4.792 0.150 -13.169 1.00 76.12 94 THR A C 1
ATOM 696 O O . THR A 1 94 ?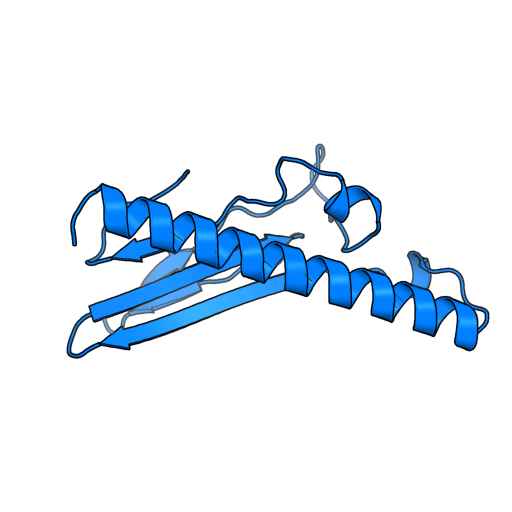 -3.975 0.245 -14.090 1.00 76.12 94 THR A O 1
ATOM 699 N N . ARG A 1 95 ? -4.758 0.964 -12.110 1.00 82.69 95 ARG A N 1
ATOM 700 C CA . ARG A 1 95 ? -3.615 1.841 -11.843 1.00 82.69 95 ARG A CA 1
ATOM 701 C C . ARG A 1 95 ? -2.533 1.050 -11.124 1.00 82.69 95 ARG A C 1
ATOM 703 O O . ARG A 1 95 ? -2.780 0.446 -10.083 1.00 82.69 95 ARG A O 1
ATOM 710 N N . PHE A 1 96 ? -1.342 1.040 -11.710 1.00 88.31 96 PHE A N 1
ATOM 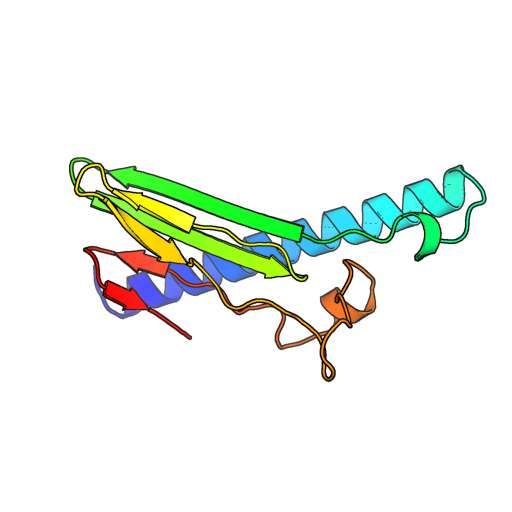711 C CA . PHE A 1 96 ? -0.200 0.297 -11.196 1.00 88.31 96 PHE A CA 1
ATOM 712 C C . PHE A 1 96 ? 0.751 1.204 -10.422 1.00 88.31 96 PHE A C 1
ATOM 714 O O . PHE A 1 96 ? 0.791 2.418 -10.615 1.00 88.31 96 PHE A O 1
ATOM 721 N N . LEU A 1 97 ? 1.533 0.583 -9.547 1.00 90.19 97 LEU A N 1
ATOM 722 C CA . LEU A 1 97 ? 2.602 1.210 -8.793 1.00 90.19 97 LEU A CA 1
ATOM 723 C C . LEU A 1 97 ? 3.769 1.557 -9.721 1.00 90.19 97 LEU A C 1
ATOM 725 O O . LEU A 1 97 ? 4.597 0.708 -10.041 1.00 90.19 97 LEU A O 1
ATOM 729 N N . ASP A 1 98 ? 3.826 2.815 -10.153 1.00 89.69 98 ASP A N 1
ATOM 730 C CA . ASP A 1 98 ? 4.882 3.337 -11.018 1.00 89.69 98 ASP A CA 1
ATOM 731 C C . ASP A 1 98 ? 5.314 4.765 -10.629 1.00 89.69 98 ASP A C 1
ATOM 733 O O . ASP A 1 98 ? 4.852 5.349 -9.647 1.00 89.69 98 ASP A O 1
ATOM 737 N N . GLN A 1 99 ? 6.232 5.349 -11.403 1.00 86.75 99 GLN A N 1
ATOM 738 C CA . GLN A 1 99 ? 6.778 6.679 -11.124 1.00 86.75 99 GLN A CA 1
ATOM 739 C C . GLN A 1 99 ? 5.723 7.799 -11.169 1.00 86.75 99 GLN A C 1
ATOM 741 O O . GLN A 1 99 ? 5.870 8.801 -10.466 1.00 86.75 99 GLN A O 1
ATOM 746 N N . SER A 1 100 ? 4.666 7.650 -11.974 1.00 85.06 100 SER A N 1
ATOM 747 C CA . SER A 1 100 ? 3.608 8.660 -12.101 1.00 85.06 100 SER A CA 1
ATOM 748 C C . SER A 1 100 ? 2.832 8.828 -10.794 1.00 85.06 100 SER A C 1
ATOM 750 O O . SER A 1 100 ? 2.424 9.935 -10.446 1.00 85.06 100 SER A O 1
ATOM 752 N N . ILE A 1 101 ? 2.721 7.747 -10.021 1.00 80.62 101 ILE A N 1
ATOM 753 C CA . ILE A 1 101 ? 2.037 7.701 -8.731 1.00 80.62 101 ILE A CA 1
ATOM 754 C C . ILE A 1 101 ? 2.778 8.518 -7.665 1.00 80.62 101 ILE A C 1
ATOM 756 O O . ILE A 1 101 ? 2.133 9.190 -6.867 1.00 80.62 101 ILE A O 1
ATOM 760 N N . ILE A 1 102 ? 4.117 8.555 -7.676 1.00 79.38 102 ILE A N 1
ATOM 761 C CA . ILE A 1 102 ? 4.909 9.363 -6.723 1.00 79.38 102 ILE A CA 1
ATOM 762 C C . ILE A 1 102 ? 4.629 10.865 -6.890 1.00 79.38 102 ILE A C 1
ATOM 764 O O . ILE A 1 102 ? 4.613 11.621 -5.909 1.00 79.38 102 ILE A O 1
ATOM 768 N N . ALA A 1 103 ? 4.427 11.290 -8.138 1.00 73.50 103 ALA A N 1
ATOM 769 C CA . ALA A 1 103 ? 4.128 12.669 -8.496 1.00 73.50 103 ALA A CA 1
ATOM 770 C C . ALA A 1 103 ? 2.637 13.019 -8.346 1.00 73.50 103 ALA A C 1
ATOM 772 O O . ALA A 1 103 ? 2.304 14.203 -8.382 1.00 73.50 103 ALA A O 1
ATOM 773 N N . ASP A 1 104 ? 1.750 12.032 -8.163 1.00 73.38 104 ASP A N 1
ATOM 774 C CA . ASP A 1 104 ? 0.312 12.273 -8.050 1.00 73.38 104 ASP A CA 1
ATOM 775 C C . ASP A 1 104 ? -0.018 12.913 -6.685 1.00 73.38 104 ASP A C 1
ATOM 777 O O . ASP A 1 104 ? 0.160 12.285 -5.635 1.00 73.38 104 ASP A O 1
ATOM 781 N N . PRO A 1 105 ? -0.536 14.155 -6.650 1.00 63.47 105 PRO A N 1
ATOM 782 C CA . PRO A 1 105 ? -0.976 14.779 -5.405 1.00 63.47 105 PRO A CA 1
ATOM 783 C C . PRO A 1 105 ? -2.155 14.039 -4.749 1.00 63.47 105 PRO A C 1
ATOM 785 O O . PRO A 1 105 ? -2.412 14.241 -3.565 1.00 63.47 105 PRO A O 1
ATOM 788 N N . ARG A 1 106 ? -2.850 13.161 -5.487 1.00 61.72 106 ARG A N 1
ATOM 789 C CA . ARG A 1 106 ? -3.968 12.335 -5.006 1.00 61.72 106 ARG A CA 1
ATOM 790 C C . ARG A 1 106 ? -3.530 11.012 -4.381 1.00 61.72 106 ARG A C 1
ATOM 792 O O . ARG A 1 106 ? -4.396 10.258 -3.953 1.00 61.72 106 ARG A O 1
ATOM 799 N N . LEU A 1 107 ? -2.224 10.742 -4.257 1.00 62.16 107 LEU A N 1
ATOM 800 C CA . LEU A 1 107 ? -1.654 9.542 -3.610 1.00 62.16 107 LEU A CA 1
ATOM 801 C C . LEU A 1 107 ? -2.101 9.332 -2.141 1.00 62.16 107 LEU A C 1
ATOM 803 O O . LEU A 1 107 ? -1.674 8.404 -1.464 1.00 62.16 107 LEU A O 1
ATOM 807 N N . ALA A 1 108 ? -2.945 10.207 -1.609 1.00 52.66 108 ALA A N 1
ATOM 808 C CA . ALA A 1 108 ? -3.188 10.394 -0.195 1.00 52.66 108 ALA A CA 1
ATOM 809 C C . ALA A 1 108 ? -4.641 10.133 0.236 1.00 52.66 108 ALA A C 1
ATOM 811 O O . ALA A 1 108 ? -5.097 10.730 1.207 1.00 52.66 108 ALA A O 1
ATOM 812 N N . ALA A 1 109 ? -5.383 9.247 -0.430 1.00 52.62 109 ALA A N 1
ATOM 813 C CA . ALA A 1 109 ? -6.659 8.794 0.121 1.00 52.62 109 ALA A CA 1
ATOM 814 C C . ALA A 1 109 ? -6.402 7.745 1.219 1.00 52.62 109 ALA A C 1
ATOM 816 O O . ALA A 1 109 ? -6.447 6.543 0.962 1.00 52.62 109 ALA A O 1
ATOM 817 N N . ALA A 1 110 ? -6.101 8.200 2.440 1.00 48.84 110 ALA A N 1
ATOM 818 C CA . ALA A 1 110 ? -6.114 7.335 3.615 1.00 48.84 110 ALA A CA 1
ATOM 819 C C . ALA A 1 110 ? -7.445 7.465 4.348 1.00 48.84 110 ALA A C 1
ATOM 821 O O . ALA A 1 110 ? -7.817 8.552 4.786 1.00 48.84 110 ALA A O 1
ATOM 822 N N . SER A 1 111 ? -8.156 6.351 4.512 1.00 53.22 111 SER A N 1
ATOM 823 C CA . SER A 1 111 ? -9.295 6.304 5.430 1.00 53.22 111 SER A CA 1
ATOM 824 C C . SER A 1 111 ? -8.783 5.954 6.826 1.00 53.22 111 SER A C 1
ATOM 826 O O . SER A 1 111 ? -7.967 5.044 6.962 1.00 53.22 111 SER A O 1
ATOM 828 N N . ALA A 1 112 ? -9.222 6.687 7.854 1.00 47.44 112 ALA A N 1
ATOM 829 C CA . ALA A 1 112 ? -8.851 6.430 9.246 1.00 47.44 112 ALA A CA 1
ATOM 830 C C . ALA A 1 112 ? -10.075 6.050 10.094 1.00 47.44 112 ALA A C 1
ATOM 832 O O . ALA A 1 112 ? -11.145 6.656 9.969 1.00 47.44 112 ALA A O 1
ATOM 833 N N . TRP A 1 113 ? -9.898 5.065 10.980 1.00 52.72 113 TRP A N 1
ATOM 834 C CA . TRP A 1 113 ? -10.923 4.572 11.905 1.00 52.72 113 TRP A CA 1
ATOM 835 C C . TRP A 1 113 ? -10.642 5.002 13.339 1.00 52.72 113 TRP A C 1
ATOM 837 O O . TRP A 1 113 ? -9.593 4.675 13.884 1.00 52.72 113 TRP A O 1
ATOM 847 N N . VAL A 1 114 ? -11.616 5.654 13.975 1.00 45.12 114 VAL A N 1
ATOM 848 C CA . VAL A 1 114 ? -11.704 5.766 15.439 1.00 45.12 114 VAL A CA 1
ATOM 849 C C . VAL A 1 114 ? -13.173 5.561 15.822 1.00 45.12 114 VAL A C 1
ATOM 851 O O . VAL A 1 114 ? -14.054 6.228 15.285 1.00 45.12 114 VAL A O 1
ATOM 854 N N . ASN A 1 115 ? -13.464 4.607 16.712 1.00 42.41 115 ASN A N 1
ATOM 855 C CA . ASN A 1 115 ? -14.799 4.391 17.296 1.00 42.41 115 ASN A CA 1
ATOM 856 C C . ASN A 1 115 ? -15.974 4.246 16.309 1.00 42.41 115 ASN A C 1
ATOM 858 O O . ASN A 1 115 ? -17.059 4.783 16.516 1.00 42.41 115 ASN A O 1
ATOM 862 N N . GLY A 1 116 ? -15.783 3.494 15.221 1.00 44.06 116 GLY A N 1
ATOM 863 C CA . GLY A 1 116 ? -16.860 3.218 14.261 1.00 44.06 116 GLY A CA 1
ATOM 864 C C . GLY A 1 116 ? -17.265 4.414 13.391 1.00 44.06 116 GLY A C 1
ATOM 865 O O . GLY A 1 116 ? -18.198 4.283 12.597 1.00 44.06 116 GLY A O 1
ATOM 866 N N . MET A 1 117 ? -16.557 5.541 13.503 1.00 36.47 117 MET A N 1
ATOM 867 C CA . MET A 1 117 ? -16.674 6.688 12.612 1.00 36.47 117 MET A CA 1
ATOM 868 C C . MET A 1 117 ? -15.537 6.669 11.592 1.00 36.47 117 MET A C 1
ATOM 870 O O . MET A 1 117 ? -14.361 6.522 11.928 1.00 36.47 117 MET A O 1
ATOM 874 N N . MET A 1 118 ? -15.933 6.787 10.328 1.00 43.53 118 MET A N 1
ATOM 875 C CA . MET A 1 118 ? -15.047 6.914 9.180 1.00 43.53 118 MET A CA 1
ATOM 876 C C . MET A 1 118 ? -14.658 8.382 9.040 1.00 43.53 118 MET A C 1
ATOM 878 O O . MET A 1 118 ? -15.539 9.234 8.931 1.00 43.53 118 MET A O 1
ATOM 882 N N . TYR A 1 119 ? -13.362 8.671 9.005 1.00 42.97 119 TYR A N 1
ATOM 883 C CA . TYR A 1 119 ? -12.877 9.977 8.575 1.00 42.97 119 TYR A CA 1
ATOM 884 C C . TYR A 1 119 ? -12.298 9.813 7.174 1.00 42.97 119 TYR A C 1
ATOM 886 O O . TYR A 1 119 ? -11.217 9.252 6.998 1.00 42.97 119 TYR A O 1
ATOM 894 N N . LEU A 1 120 ? -13.088 10.226 6.184 1.00 34.91 120 LEU A N 1
ATOM 895 C CA . LEU A 1 120 ? -12.614 10.468 4.826 1.00 34.91 120 LEU A CA 1
ATOM 896 C C . LEU A 1 120 ? -11.951 11.850 4.822 1.00 34.91 120 LEU A C 1
ATOM 898 O O . LEU A 1 120 ? -12.487 12.778 5.435 1.00 34.91 120 LEU A O 1
ATOM 902 N N . THR A 1 121 ? -10.796 11.972 4.172 1.00 40.25 121 THR A N 1
ATOM 903 C CA . THR A 1 121 ? -10.280 13.268 3.706 1.00 40.25 121 THR A CA 1
ATOM 904 C C . THR A 1 121 ? -10.979 13.662 2.420 1.00 40.25 121 THR A C 1
ATOM 906 O O . THR A 1 121 ? -11.096 12.760 1.556 1.00 40.25 121 THR A O 1
#

Sequence (121 aa):
MGRSDQQATINAMLHHFKQAATLAVNSIQNEAICAEQPVKSYSTTLLATVALRTDNELFAAAFWLGDGAIGAYSPSGKVRILGNPDSGEYAGQTRFLDQSIIADPRLAAASAWVNGMMYLT

Radius of gyration: 16.21 Å; Cα contacts (8 Å, |Δi|>4): 172; chains: 1; bounding box: 41×30×44 Å

Foldseek 3Di:
DDPVVVVVVLVVVQVVLLVVLVVVQVVLVVVCVVVVHDSVVVWDWDKDKDWDDDPPWIKIKIFGFWADWDWDADPVGDIDTFFDHPQDPDPPRTGTSYPVLSVDPPSRQIWIDTPPDIDTD

pLDDT: mean 78.27, std 15.79, range [34.91, 98.06]

Nearest PDB structures (foldseek):
  6rre-assembly6_F  TM=5.362E-01  e=1.707E-01  Legionella pneumophila
  6rre-assembly3_C  TM=4.958E-01  e=2.596E-01  Legionella pneumophila
  1lwt-assembly1_A  TM=3.912E-01  e=3.405E+00  Saccharomyces cerevisiae
  1jva-assembly1_A  TM=3.208E-01  e=2.680E+00  Saccharomyces cerevisiae
  1jva-assembly2_B  TM=3.239E-01  e=3.020E+00  Saccharomyces cerevisiae

Mean predicted aligned error: 7.48 Å

Secondary structure (DSSP, 8-state):
--HHHHHHHHHHHHHHHHHHHHHHHHHHHHHHHHTT--GGGG---EEEEEEEEETTEEEEEEEEESS---EEE-TTS-EEE-S---B-SSTT-BPPSSHHHHH-TTTT--EEEETTEEE--

Organism: Escherichia coli (NCBI:txid562)